Protein AF-V9LJ54-F1 (afdb_monomer_lite)

Structure (mmCIF, N/CA/C/O backbone):
data_AF-V9LJ54-F1
#
_entry.id   AF-V9LJ54-F1
#
loop_
_atom_site.group_PDB
_atom_site.id
_atom_site.type_symbol
_atom_site.label_atom_id
_atom_site.label_alt_id
_atom_site.label_comp_id
_atom_site.label_asym_id
_atom_site.label_entity_id
_atom_site.label_seq_id
_atom_site.pdbx_PDB_ins_code
_atom_site.Cartn_x
_atom_site.Cartn_y
_atom_site.Cartn_z
_atom_site.occupancy
_atom_site.B_iso_or_equiv
_atom_site.auth_seq_id
_atom_site.auth_comp_id
_atom_site.auth_asym_id
_atom_site.auth_atom_id
_atom_site.pdbx_PDB_model_num
ATOM 1 N N . MET A 1 1 ? 34.761 5.353 -11.736 1.00 31.02 1 MET A N 1
ATOM 2 C CA . MET A 1 1 ? 34.143 4.549 -12.808 1.00 31.02 1 MET A CA 1
ATOM 3 C C . MET A 1 1 ? 32.780 4.140 -12.294 1.00 31.02 1 MET A C 1
ATOM 5 O O . MET A 1 1 ? 32.721 3.559 -11.218 1.00 31.02 1 MET A O 1
ATOM 9 N N . ALA A 1 2 ? 31.720 4.618 -12.942 1.00 34.12 2 ALA A N 1
ATOM 10 C CA . ALA A 1 2 ? 30.343 4.422 -12.502 1.00 34.12 2 ALA A CA 1
ATOM 11 C C . ALA A 1 2 ? 29.956 2.949 -12.673 1.00 34.12 2 ALA A C 1
ATOM 13 O O . ALA A 1 2 ? 30.253 2.361 -13.709 1.00 34.12 2 ALA A O 1
ATOM 14 N N . ALA A 1 3 ? 29.347 2.359 -11.645 1.00 38.19 3 ALA A N 1
ATOM 15 C CA . ALA A 1 3 ? 28.758 1.035 -11.743 1.00 38.19 3 ALA A CA 1
ATOM 16 C C . ALA A 1 3 ? 27.508 1.138 -12.625 1.00 38.19 3 ALA A C 1
ATOM 18 O O . ALA A 1 3 ? 26.557 1.839 -12.284 1.00 38.19 3 ALA A O 1
ATOM 19 N N . GLU A 1 4 ? 27.549 0.486 -13.781 1.00 32.25 4 GLU A N 1
ATOM 20 C CA . GLU A 1 4 ? 26.398 0.313 -14.658 1.00 32.25 4 GLU A CA 1
ATOM 21 C C . GLU A 1 4 ? 25.415 -0.639 -13.962 1.00 32.25 4 GLU A C 1
ATOM 23 O O . GLU A 1 4 ? 25.670 -1.838 -13.842 1.00 32.25 4 GLU A O 1
ATOM 28 N N . TRP A 1 5 ? 24.308 -0.100 -13.442 1.00 41.25 5 TRP A N 1
ATOM 29 C CA . TRP A 1 5 ? 23.173 -0.916 -13.013 1.00 41.25 5 TRP A CA 1
ATOM 30 C C . TRP A 1 5 ? 22.608 -1.608 -14.259 1.00 41.25 5 TRP A C 1
ATOM 32 O O . TRP A 1 5 ? 22.181 -0.943 -15.205 1.00 41.25 5 TRP A O 1
ATOM 42 N N . GLY A 1 6 ? 22.612 -2.944 -14.270 1.00 45.72 6 GLY A N 1
ATOM 43 C CA . GLY A 1 6 ? 21.795 -3.714 -15.211 1.00 45.72 6 GLY A CA 1
ATOM 44 C C . GLY A 1 6 ? 20.314 -3.328 -15.076 1.00 45.72 6 GLY A C 1
ATOM 45 O O . GLY A 1 6 ? 19.950 -2.683 -14.089 1.00 45.72 6 GLY A O 1
ATOM 46 N N . PRO A 1 7 ? 19.447 -3.698 -16.038 1.00 48.00 7 PRO A N 1
ATOM 47 C CA . PRO A 1 7 ? 18.030 -3.358 -15.962 1.00 48.00 7 PRO A CA 1
ATOM 48 C C . PRO A 1 7 ? 17.477 -3.869 -14.629 1.00 48.00 7 PRO A C 1
ATOM 50 O O . PRO A 1 7 ? 17.476 -5.076 -14.378 1.00 48.00 7 PRO A O 1
ATOM 53 N N . GLY A 1 8 ? 17.092 -2.937 -13.751 1.00 57.66 8 GLY A N 1
ATOM 54 C CA . GLY A 1 8 ? 16.491 -3.255 -12.462 1.00 57.66 8 GLY A CA 1
ATOM 55 C C . GLY A 1 8 ? 15.315 -4.204 -12.671 1.00 57.66 8 GLY A C 1
ATOM 56 O O . GLY A 1 8 ? 14.607 -4.114 -13.679 1.00 57.66 8 GLY A O 1
ATOM 57 N N . ARG A 1 9 ? 15.136 -5.161 -11.755 1.00 65.00 9 ARG A N 1
ATOM 58 C CA . ARG A 1 9 ? 14.011 -6.101 -11.821 1.00 65.00 9 ARG A CA 1
ATOM 59 C C . ARG A 1 9 ? 12.711 -5.309 -11.929 1.00 65.00 9 ARG A C 1
ATOM 61 O O . ARG A 1 9 ? 12.449 -4.424 -11.122 1.00 65.00 9 ARG A O 1
ATOM 68 N N . THR A 1 10 ? 11.919 -5.608 -12.951 1.00 78.94 10 THR A N 1
ATOM 69 C CA . THR A 1 10 ? 10.646 -4.927 -13.183 1.00 78.94 10 THR A CA 1
ATOM 70 C C . THR A 1 10 ? 9.574 -5.606 -12.340 1.00 78.94 10 THR A C 1
ATOM 72 O O . THR A 1 10 ? 9.320 -6.793 -12.527 1.00 78.94 10 THR A O 1
ATOM 75 N N . PHE A 1 11 ? 8.985 -4.867 -11.402 1.00 90.00 11 PHE A N 1
ATOM 76 C CA . PHE A 1 11 ? 7.803 -5.290 -10.652 1.00 90.00 11 PHE A CA 1
ATOM 77 C C . PHE A 1 11 ? 6.561 -4.662 -11.279 1.00 90.00 11 PHE A C 1
ATOM 79 O O . PHE A 1 11 ? 6.595 -3.490 -11.655 1.00 90.00 11 PHE A O 1
ATOM 86 N N . THR A 1 12 ? 5.475 -5.424 -11.364 1.00 91.19 12 THR A N 1
ATOM 87 C CA . THR A 1 12 ? 4.206 -4.979 -11.941 1.00 91.19 12 THR A CA 1
ATOM 88 C C . THR A 1 12 ? 3.116 -5.058 -10.888 1.00 91.19 12 THR A C 1
ATOM 90 O O . THR A 1 12 ? 2.896 -6.111 -10.287 1.00 91.19 12 THR A O 1
ATOM 93 N N . PHE A 1 13 ? 2.377 -3.968 -10.690 1.00 94.56 13 PHE A N 1
ATOM 94 C CA . PHE A 1 13 ? 1.365 -3.911 -9.641 1.00 94.56 13 PHE A CA 1
ATOM 95 C C . PHE A 1 13 ? -0.047 -3.840 -10.216 1.00 94.56 13 PHE A C 1
ATOM 97 O O . PHE A 1 13 ? -0.389 -3.010 -11.059 1.00 94.56 13 PHE A O 1
ATOM 104 N N . ARG A 1 14 ? -0.917 -4.726 -9.727 1.00 94.38 14 ARG A N 1
ATOM 105 C CA . ARG A 1 14 ? -2.336 -4.759 -10.091 1.00 94.38 14 ARG A CA 1
ATOM 106 C C . ARG A 1 14 ? -3.191 -4.372 -8.896 1.00 94.38 14 ARG A C 1
ATOM 108 O O . ARG A 1 14 ? -3.194 -5.063 -7.879 1.00 94.38 14 ARG A O 1
ATOM 115 N N . HIS A 1 15 ? -3.928 -3.273 -9.022 1.00 92.56 15 HIS A N 1
ATOM 116 C CA . HIS A 1 15 ? -4.921 -2.876 -8.031 1.00 92.56 15 HIS A CA 1
ATOM 117 C C . HIS A 1 15 ? -6.107 -3.853 -8.029 1.00 92.56 15 HIS A C 1
ATOM 119 O O . HIS A 1 15 ? -6.708 -4.128 -9.066 1.00 92.56 15 HIS A O 1
ATOM 125 N N . LEU A 1 16 ? -6.454 -4.370 -6.851 1.00 92.56 16 LEU A N 1
ATOM 126 C CA . LEU A 1 16 ? -7.595 -5.257 -6.639 1.00 92.56 16 LEU A CA 1
ATOM 127 C C . LEU A 1 16 ? -8.779 -4.453 -6.092 1.00 92.56 16 LEU A C 1
ATOM 129 O O . LEU A 1 16 ? -9.104 -4.544 -4.906 1.00 92.56 16 LEU A O 1
ATOM 133 N N . SER A 1 17 ? -9.430 -3.673 -6.959 1.00 85.75 17 SER A N 1
ATOM 134 C CA . SER A 1 17 ? -10.586 -2.831 -6.604 1.00 85.75 17 SER A CA 1
ATOM 135 C C . SER A 1 17 ? -11.757 -3.613 -6.010 1.00 85.75 17 SER A C 1
ATOM 137 O O . SER A 1 17 ? -12.495 -3.091 -5.178 1.00 85.75 17 SER A O 1
ATOM 139 N N . ASP A 1 18 ? -11.907 -4.873 -6.413 1.00 86.00 18 ASP A N 1
ATOM 140 C CA . ASP A 1 18 ? -13.054 -5.708 -6.047 1.00 86.00 18 ASP A CA 1
ATOM 141 C C . ASP A 1 18 ? -12.909 -6.312 -4.644 1.00 86.00 18 ASP A C 1
ATOM 143 O O . ASP A 1 18 ? -13.852 -6.881 -4.088 1.00 86.00 18 ASP A O 1
ATOM 147 N N . LYS A 1 19 ? -11.721 -6.194 -4.038 1.00 85.12 19 LYS A N 1
ATOM 148 C CA . LYS A 1 19 ? -11.458 -6.746 -2.715 1.00 85.12 19 LYS A CA 1
ATOM 149 C C . LYS A 1 19 ? -11.953 -5.791 -1.636 1.00 85.12 19 LYS A C 1
ATOM 151 O O . LYS A 1 19 ? -11.267 -4.856 -1.227 1.00 85.12 19 LYS A O 1
ATOM 156 N N . VAL A 1 20 ? -13.146 -6.076 -1.127 1.00 77.44 20 VAL A N 1
ATOM 157 C CA . VAL A 1 20 ? -13.746 -5.306 -0.036 1.00 77.44 20 VAL A CA 1
ATOM 158 C C . VAL A 1 20 ? -13.073 -5.646 1.291 1.00 77.44 20 VAL A C 1
ATOM 160 O O . VAL A 1 20 ? -13.049 -6.794 1.733 1.00 77.44 20 VAL A O 1
ATOM 163 N N . ILE A 1 21 ? -12.556 -4.618 1.957 1.00 82.38 21 ILE A N 1
ATOM 164 C CA . ILE A 1 21 ? -12.007 -4.718 3.306 1.00 82.38 21 ILE A CA 1
ATOM 165 C C . ILE A 1 21 ? -13.126 -4.420 4.305 1.00 82.38 21 ILE A C 1
ATOM 167 O O . ILE A 1 21 ? -13.656 -3.311 4.347 1.00 82.38 21 ILE A O 1
ATOM 171 N N . SER A 1 22 ? -13.505 -5.422 5.097 1.00 80.06 22 SER A N 1
ATOM 172 C CA . SER A 1 22 ? -14.690 -5.373 5.963 1.00 80.06 22 SER A CA 1
ATOM 173 C C . SER A 1 22 ? -14.445 -4.740 7.334 1.00 80.06 22 SER A C 1
ATOM 175 O O . SER A 1 22 ? -15.379 -4.199 7.923 1.00 80.06 22 SER A O 1
ATOM 177 N N . PHE A 1 23 ? -13.208 -4.746 7.843 1.00 79.75 23 PHE A N 1
ATOM 178 C CA . PHE A 1 23 ? -12.914 -4.272 9.202 1.00 79.75 23 PHE A CA 1
ATOM 179 C C . PHE A 1 23 ? -13.293 -2.801 9.485 1.00 79.75 23 PHE A C 1
ATOM 181 O O . PHE A 1 23 ? -13.693 -2.519 10.611 1.00 79.75 23 PHE A O 1
ATOM 188 N N . PRO A 1 24 ? -13.242 -1.847 8.529 1.00 78.19 24 PRO A N 1
ATOM 189 C CA . PRO A 1 24 ? -13.692 -0.478 8.778 1.00 78.19 24 PRO A CA 1
ATOM 190 C C . PRO A 1 24 ? -15.204 -0.364 9.030 1.00 78.19 24 PRO A C 1
ATOM 192 O O . PRO A 1 24 ? -15.649 0.650 9.565 1.00 78.19 24 PRO A O 1
ATOM 195 N N . GLN A 1 25 ? -15.987 -1.373 8.626 1.00 78.38 25 GLN A N 1
ATOM 196 C CA . GLN A 1 25 ? -17.442 -1.429 8.805 1.00 78.38 25 GLN A CA 1
ATOM 197 C C . GLN A 1 25 ? -17.856 -2.135 10.103 1.00 78.38 25 GLN A C 1
ATOM 199 O O . GLN A 1 25 ? -19.016 -2.044 10.504 1.00 78.38 25 GLN A O 1
ATOM 204 N N . ASP A 1 26 ? -16.927 -2.820 10.775 1.00 87.69 26 ASP A N 1
ATOM 205 C 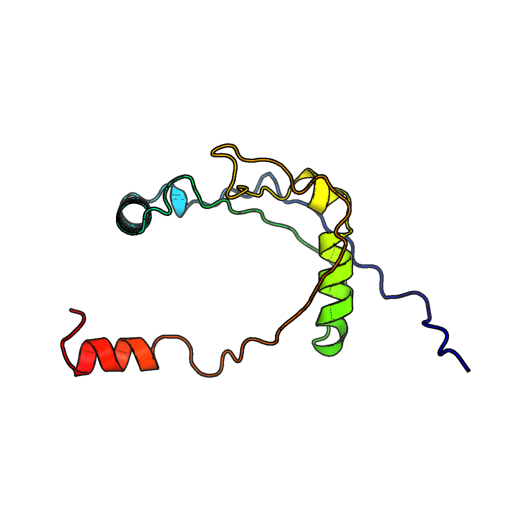CA . ASP A 1 26 ? -17.186 -3.434 12.073 1.00 87.69 26 ASP A CA 1
ATOM 206 C C . ASP A 1 26 ? -17.431 -2.348 13.131 1.00 87.69 26 ASP A C 1
ATOM 208 O O . ASP A 1 26 ? -16.637 -1.417 13.290 1.00 87.69 26 ASP A O 1
ATOM 212 N N . GLY A 1 27 ? -18.539 -2.460 13.868 1.00 86.25 27 GLY A N 1
ATOM 213 C CA . GLY A 1 27 ? -18.954 -1.445 14.837 1.00 86.25 27 GLY A CA 1
ATOM 214 C C . GLY A 1 27 ? -17.946 -1.219 15.966 1.00 86.25 27 GLY A C 1
ATOM 215 O O . GLY A 1 27 ? -17.718 -0.071 16.348 1.00 86.25 27 GLY A O 1
ATOM 216 N N . LYS A 1 28 ? -17.298 -2.281 16.462 1.00 87.75 28 LYS A N 1
ATOM 217 C CA . LYS A 1 28 ? -16.304 -2.181 17.541 1.00 87.75 28 LYS A CA 1
ATOM 218 C C . LYS A 1 28 ? -15.022 -1.536 17.028 1.00 87.75 28 LYS A C 1
ATOM 220 O O . LYS A 1 28 ? -14.493 -0.618 17.649 1.00 87.75 28 LYS A O 1
ATOM 225 N N . ILE A 1 29 ? -14.543 -1.971 15.863 1.00 86.38 29 ILE A N 1
ATOM 226 C CA . IL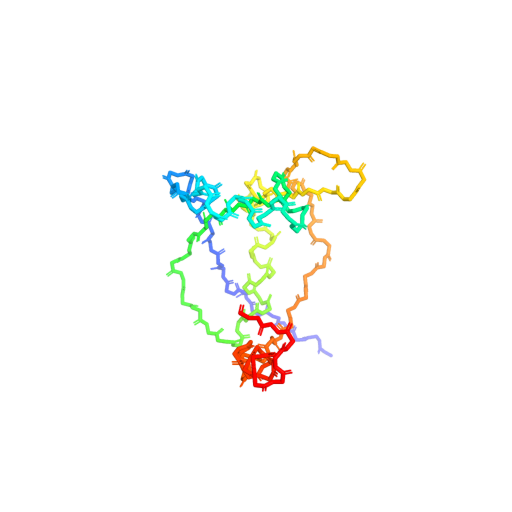E A 1 29 ? -13.327 -1.416 15.248 1.00 86.38 29 ILE A CA 1
ATOM 227 C C . ILE A 1 29 ? -13.539 0.058 14.885 1.00 86.38 29 ILE A C 1
ATOM 229 O O . ILE A 1 29 ? -12.680 0.902 15.148 1.00 86.38 29 ILE A O 1
ATOM 233 N N . LYS A 1 30 ? -14.716 0.395 14.355 1.00 87.50 30 LYS A N 1
ATOM 234 C CA . LYS A 1 30 ? -15.110 1.775 14.080 1.00 87.50 30 LYS A CA 1
ATOM 235 C C . LYS A 1 30 ? -15.106 2.632 15.346 1.00 87.50 30 LYS A C 1
ATOM 237 O O . LYS A 1 30 ? -14.592 3.747 15.298 1.00 87.50 30 LYS A O 1
ATOM 242 N N . GLU A 1 31 ? -15.627 2.132 16.468 1.00 89.62 31 GLU A N 1
ATOM 243 C CA . GLU A 1 31 ? -15.595 2.848 17.750 1.00 89.62 31 GLU A CA 1
ATOM 244 C C . GLU A 1 31 ? -14.154 3.156 18.184 1.00 89.62 31 GLU A C 1
ATOM 246 O O . GLU A 1 31 ? -13.856 4.279 18.595 1.00 89.62 31 GLU A O 1
ATOM 251 N N . HIS A 1 32 ? -13.233 2.203 18.020 1.00 89.94 32 HIS A N 1
ATOM 252 C CA . HIS A 1 32 ? -11.814 2.450 18.269 1.00 89.94 32 HIS A CA 1
ATOM 253 C C . HIS A 1 32 ? -11.251 3.519 17.329 1.00 89.94 32 HIS A C 1
ATOM 255 O O . HIS A 1 32 ? -10.633 4.470 17.802 1.00 89.94 32 HIS A O 1
ATOM 261 N N . PHE A 1 33 ? -11.512 3.448 16.021 1.00 89.19 33 PHE A N 1
ATOM 262 C CA . PHE A 1 33 ? -11.054 4.490 15.097 1.00 89.19 33 PHE A CA 1
ATOM 263 C C . PHE A 1 33 ? -11.604 5.877 15.434 1.00 89.19 33 PHE A C 1
ATOM 265 O O . PHE A 1 33 ? -10.902 6.864 15.229 1.00 89.19 33 PHE A O 1
ATOM 272 N N . ILE A 1 34 ? -12.820 5.978 15.972 1.00 89.19 34 ILE A N 1
ATOM 273 C CA . ILE A 1 34 ? -13.367 7.251 16.456 1.00 89.19 34 ILE A CA 1
ATOM 274 C C . ILE A 1 34 ? -12.580 7.738 17.679 1.00 89.19 34 ILE A C 1
ATOM 276 O O . ILE A 1 34 ? -12.143 8.886 17.688 1.00 89.19 34 ILE A O 1
ATOM 280 N N . LYS A 1 35 ? -12.339 6.869 18.673 1.00 91.88 35 LYS A N 1
ATOM 281 C CA . LYS A 1 35 ? -11.574 7.209 19.891 1.00 91.88 35 LYS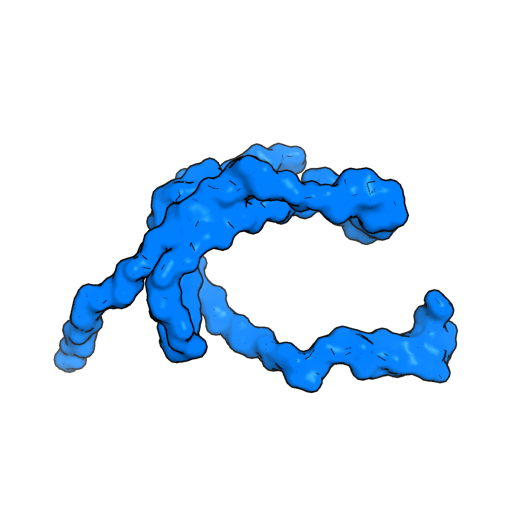 A CA 1
ATOM 282 C C . LYS A 1 35 ? -10.176 7.745 19.575 1.00 91.88 35 LYS A C 1
ATOM 284 O O . LYS A 1 35 ? -9.729 8.688 20.217 1.00 91.88 35 LYS A O 1
ATOM 289 N N . TRP A 1 36 ? -9.516 7.183 18.564 1.00 90.81 36 TRP A N 1
ATOM 290 C CA . TRP A 1 36 ? -8.178 7.597 18.126 1.00 90.81 36 TRP A CA 1
ATOM 291 C C . TRP A 1 36 ? -8.185 8.697 17.053 1.00 90.81 36 TRP A C 1
ATOM 293 O O . TRP A 1 36 ? -7.134 9.034 16.517 1.00 90.81 36 TRP A O 1
ATOM 303 N N . SER A 1 37 ? -9.348 9.267 16.714 1.00 86.62 37 SER A N 1
ATOM 304 C CA . SER A 1 37 ? -9.482 10.293 15.665 1.00 86.62 37 SER A CA 1
ATOM 305 C C . SER A 1 37 ? -8.991 9.837 14.274 1.00 86.62 37 SER A C 1
ATOM 307 O O . SER A 1 37 ? -8.587 10.639 13.433 1.00 86.62 37 SER A O 1
ATOM 309 N N . MET A 1 38 ? -9.035 8.527 14.017 1.00 87.56 38 MET A N 1
ATOM 310 C CA . MET A 1 38 ? -8.634 7.879 12.761 1.00 87.56 38 MET A CA 1
ATOM 311 C C . MET A 1 38 ? -9.817 7.598 11.829 1.00 87.56 38 MET A C 1
ATOM 313 O O . MET A 1 38 ? -9.628 7.298 10.649 1.00 87.56 38 MET A O 1
ATOM 317 N N . HIS A 1 39 ? -11.050 7.671 12.336 1.00 87.19 39 HIS A N 1
ATOM 318 C CA . HIS A 1 39 ? -12.237 7.399 11.534 1.00 87.19 39 HIS A CA 1
ATOM 319 C C . HIS A 1 39 ? -12.336 8.363 10.341 1.00 87.19 39 HIS A C 1
ATOM 321 O O . HIS A 1 39 ? -12.213 9.575 10.497 1.00 87.19 39 HIS A O 1
ATOM 327 N N . GLY A 1 40 ? -12.523 7.818 9.134 1.00 85.19 40 GLY A N 1
ATOM 328 C CA . GLY A 1 40 ? -12.537 8.592 7.885 1.00 85.19 40 GLY A CA 1
ATOM 329 C C . GLY A 1 40 ? -11.165 9.106 7.421 1.00 85.19 40 GLY A C 1
ATOM 330 O O . GLY A 1 40 ? -11.075 9.668 6.332 1.00 85.19 40 GLY A O 1
ATOM 331 N N . ARG A 1 41 ? -10.101 8.885 8.209 1.00 86.88 41 ARG A N 1
ATOM 332 C CA . ARG A 1 41 ? -8.707 9.271 7.916 1.00 86.88 41 ARG A CA 1
ATOM 333 C C . ARG A 1 41 ? -7.799 8.086 7.586 1.00 86.88 41 ARG A C 1
ATOM 335 O O . ARG A 1 41 ? -6.597 8.254 7.427 1.00 86.88 41 ARG A O 1
ATOM 342 N N . ILE A 1 42 ? -8.384 6.898 7.469 1.00 86.81 42 ILE A N 1
ATOM 343 C CA . ILE A 1 42 ? -7.717 5.680 7.028 1.00 86.81 42 ILE A CA 1
ATOM 344 C C . ILE A 1 42 ? -8.411 5.144 5.776 1.00 86.81 42 ILE A C 1
ATOM 346 O O . ILE A 1 42 ? -9.640 5.088 5.709 1.00 86.81 42 ILE A O 1
ATOM 350 N N . ALA A 1 43 ? -7.609 4.747 4.794 1.00 86.31 43 ALA A N 1
ATOM 351 C CA . ALA A 1 43 ? -8.042 4.053 3.593 1.00 86.31 43 ALA A CA 1
ATOM 352 C C . ALA A 1 43 ? -7.166 2.814 3.417 1.00 86.31 43 ALA A C 1
ATOM 354 O O . ALA A 1 43 ? -5.990 2.820 3.779 1.00 86.31 43 ALA A O 1
ATOM 355 N N . VAL A 1 44 ? -7.751 1.746 2.883 1.00 88.44 44 VAL A N 1
ATOM 356 C CA . VAL A 1 44 ? -7.032 0.506 2.597 1.00 88.44 44 VAL A CA 1
ATOM 357 C C . VAL A 1 44 ? -7.141 0.237 1.112 1.00 88.44 44 VAL A C 1
ATOM 359 O O . VAL A 1 44 ? -8.242 0.200 0.568 1.00 88.44 44 VAL A O 1
ATOM 362 N N . HIS A 1 45 ? -5.990 0.035 0.486 1.00 90.19 45 HIS A N 1
ATOM 363 C CA . HIS A 1 45 ? -5.869 -0.375 -0.902 1.00 90.19 45 HIS A CA 1
ATOM 364 C C . HIS A 1 45 ? -5.158 -1.714 -0.955 1.00 90.19 45 HIS A C 1
ATOM 366 O O . HIS A 1 45 ? -4.259 -1.974 -0.153 1.00 90.19 45 HIS A O 1
ATOM 372 N N . VAL A 1 46 ? -5.569 -2.566 -1.888 1.00 92.50 46 VAL A N 1
ATOM 373 C CA . VAL A 1 46 ? -4.936 -3.866 -2.080 1.00 92.50 46 VAL A CA 1
ATOM 374 C C . VAL A 1 46 ? -4.349 -3.919 -3.473 1.00 92.50 46 VAL A C 1
ATOM 376 O O . VAL A 1 46 ? -5.052 -3.719 -4.459 1.00 92.50 46 VAL A O 1
ATOM 379 N N . PHE A 1 47 ? -3.063 -4.228 -3.531 1.00 93.56 47 PHE A N 1
ATOM 380 C CA . PHE A 1 47 ? -2.333 -4.464 -4.763 1.00 93.56 47 PHE A CA 1
ATOM 381 C C . PHE A 1 47 ? -1.768 -5.882 -4.732 1.00 93.56 47 PHE A C 1
ATOM 383 O O . PHE A 1 47 ? -1.429 -6.391 -3.660 1.00 93.56 47 PHE A O 1
ATOM 390 N N . CYS A 1 48 ? -1.684 -6.526 -5.891 1.00 94.25 48 CYS A N 1
ATOM 391 C CA . CYS A 1 48 ? -0.953 -7.775 -6.064 1.00 94.25 48 CYS A CA 1
ATOM 392 C C . CYS A 1 48 ? 0.179 -7.606 -7.078 1.00 94.25 48 CYS A C 1
ATOM 394 O O . CYS A 1 48 ? 0.085 -6.781 -7.987 1.00 94.25 48 CYS A O 1
ATOM 396 N N . PHE A 1 49 ? 1.213 -8.420 -6.911 1.00 94.00 49 PHE A N 1
ATOM 397 C CA . PHE A 1 49 ? 2.349 -8.573 -7.813 1.00 94.00 49 PHE A CA 1
ATOM 398 C C . PHE A 1 49 ? 2.649 -10.074 -7.921 1.00 94.00 49 PHE A C 1
ATOM 400 O O . PHE A 1 49 ? 2.346 -10.823 -6.986 1.00 94.00 49 PHE A O 1
ATOM 407 N N . ASP A 1 50 ? 3.186 -10.510 -9.056 1.00 92.00 50 ASP A N 1
ATOM 408 C CA . ASP A 1 50 ? 3.366 -11.936 -9.375 1.00 92.00 50 ASP A CA 1
ATOM 409 C C . ASP A 1 50 ? 4.860 -12.329 -9.444 1.00 92.00 50 ASP A C 1
ATOM 411 O O . ASP A 1 50 ? 5.211 -13.503 -9.567 1.00 92.00 50 ASP A O 1
ATOM 415 N N . GLU A 1 51 ? 5.759 -11.350 -9.347 1.00 91.62 51 GLU A N 1
ATOM 416 C CA . GLU A 1 51 ? 7.204 -11.509 -9.448 1.00 91.62 51 GLU A CA 1
ATOM 417 C C . GLU A 1 51 ? 7.852 -12.033 -8.154 1.00 91.62 51 GLU A C 1
ATOM 419 O O . GLU A 1 51 ? 7.378 -11.815 -7.037 1.00 91.62 51 GLU A O 1
ATOM 424 N N . CYS A 1 52 ? 9.001 -12.705 -8.290 1.00 88.31 52 CYS A N 1
ATOM 425 C CA . CYS A 1 52 ? 9.768 -13.191 -7.145 1.00 88.31 52 CYS A CA 1
ATOM 426 C C . CYS A 1 52 ? 10.372 -12.029 -6.346 1.00 88.31 52 CYS A C 1
ATOM 428 O O . CYS A 1 52 ? 11.197 -11.277 -6.864 1.00 88.31 52 CYS A O 1
ATOM 430 N N . PHE A 1 53 ? 10.034 -11.951 -5.060 1.00 87.88 53 PHE A N 1
ATOM 431 C CA . PHE A 1 53 ? 10.597 -10.981 -4.125 1.00 87.88 53 PHE A CA 1
ATOM 432 C C . PHE A 1 53 ? 11.685 -11.614 -3.252 1.00 87.88 53 PHE A C 1
ATOM 434 O O . PHE A 1 53 ? 11.454 -12.651 -2.624 1.00 87.88 53 PHE A O 1
ATOM 441 N N . HIS A 1 54 ? 12.844 -10.959 -3.148 1.00 87.44 54 HIS A N 1
ATOM 442 C CA . HIS A 1 54 ? 13.857 -11.290 -2.150 1.00 87.44 54 HIS A CA 1
ATOM 443 C C . HIS A 1 54 ? 14.091 -10.111 -1.197 1.00 87.44 54 HIS A C 1
ATOM 445 O O . HIS A 1 54 ? 13.994 -8.960 -1.614 1.00 87.44 54 HIS A O 1
ATOM 451 N N . PRO A 1 55 ? 14.489 -10.352 0.067 1.00 86.00 55 PRO A N 1
ATOM 452 C CA . PRO A 1 55 ? 14.679 -9.277 1.047 1.00 86.00 55 PRO A CA 1
ATOM 453 C C . PRO A 1 55 ? 15.680 -8.186 0.640 1.00 86.00 55 PRO A C 1
ATOM 455 O O . PRO A 1 55 ? 15.561 -7.048 1.088 1.00 86.00 55 PRO A O 1
ATOM 458 N N . TYR A 1 56 ? 16.669 -8.522 -0.191 1.00 87.94 56 TYR A N 1
ATOM 459 C CA . TYR A 1 56 ? 17.650 -7.561 -0.699 1.00 87.94 56 TYR A CA 1
ATOM 460 C C . TYR A 1 56 ? 17.086 -6.661 -1.811 1.00 87.94 56 TYR A C 1
ATOM 462 O O . TYR A 1 56 ? 17.640 -5.596 -2.045 1.00 87.94 56 TYR A O 1
ATOM 470 N N . ASP A 1 57 ? 15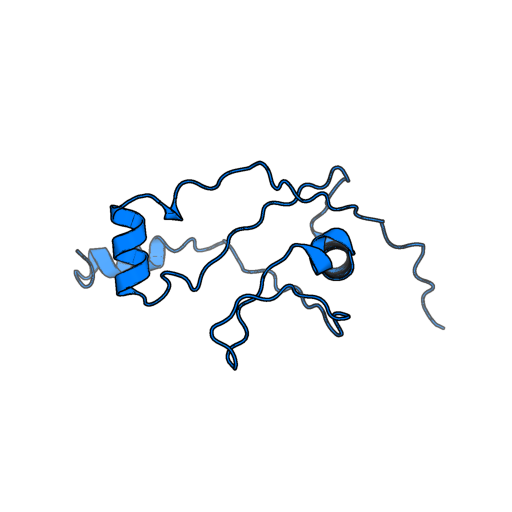.970 -7.043 -2.444 1.00 89.00 57 ASP A N 1
ATOM 471 C CA . ASP A 1 57 ? 15.278 -6.254 -3.472 1.00 89.00 57 ASP A CA 1
ATOM 472 C C . ASP A 1 57 ? 14.355 -5.181 -2.851 1.00 89.00 57 ASP A C 1
ATOM 474 O O . ASP A 1 57 ? 13.600 -4.532 -3.565 1.00 89.00 57 ASP A O 1
ATOM 478 N N . LYS A 1 58 ? 14.349 -5.000 -1.520 1.00 89.75 58 LYS A N 1
ATOM 479 C CA . LYS A 1 58 ? 13.373 -4.145 -0.813 1.00 89.75 58 LYS A CA 1
ATOM 480 C C . LYS A 1 58 ? 13.320 -2.702 -1.333 1.00 89.75 58 LYS A C 1
ATOM 482 O O . LYS A 1 58 ? 12.233 -2.140 -1.439 1.00 89.75 58 LYS A O 1
ATOM 487 N N . ASP A 1 59 ? 14.477 -2.120 -1.642 1.00 90.81 59 ASP A N 1
ATOM 488 C CA . ASP A 1 59 ? 14.601 -0.723 -2.060 1.00 90.81 59 ASP A CA 1
ATOM 489 C C . ASP A 1 59 ? 14.109 -0.557 -3.500 1.00 90.81 59 ASP A C 1
ATOM 491 O O . ASP A 1 59 ? 13.320 0.346 -3.789 1.00 90.81 59 ASP A O 1
ATOM 495 N N . ASP A 1 60 ? 14.490 -1.492 -4.372 1.00 90.75 60 ASP A N 1
ATOM 496 C CA . ASP A 1 60 ? 14.036 -1.554 -5.761 1.00 90.75 60 ASP A CA 1
ATOM 497 C C . ASP A 1 60 ? 12.528 -1.822 -5.834 1.00 90.75 60 ASP A C 1
ATOM 499 O O . ASP A 1 60 ? 11.818 -1.158 -6.583 1.00 90.75 60 ASP A O 1
ATOM 503 N N . PHE A 1 61 ? 12.013 -2.733 -5.004 1.00 92.69 61 PHE A N 1
ATOM 504 C CA . PHE A 1 61 ? 10.586 -3.030 -4.894 1.00 92.69 61 PHE A CA 1
ATOM 505 C C . PHE A 1 61 ? 9.784 -1.801 -4.464 1.00 92.69 61 PHE A C 1
ATOM 507 O O . PHE A 1 61 ? 8.784 -1.465 -5.096 1.00 92.69 61 PHE A O 1
ATOM 514 N N . ALA A 1 62 ? 10.212 -1.113 -3.400 1.00 92.25 62 ALA A N 1
ATOM 515 C CA . ALA A 1 62 ? 9.520 0.081 -2.925 1.00 92.25 62 ALA A CA 1
ATOM 516 C C . ALA A 1 62 ? 9.557 1.196 -3.976 1.00 92.25 62 ALA A C 1
ATOM 518 O O . ALA A 1 62 ? 8.542 1.848 -4.220 1.00 92.25 62 ALA A O 1
ATOM 519 N N . THR A 1 63 ? 10.706 1.387 -4.625 1.00 91.94 63 THR A N 1
ATOM 520 C CA . THR A 1 63 ? 10.858 2.366 -5.705 1.00 91.94 63 THR A CA 1
ATOM 521 C C . THR A 1 63 ? 9.925 2.042 -6.868 1.00 91.94 63 THR A C 1
ATOM 523 O O . THR A 1 63 ? 9.159 2.908 -7.282 1.00 91.94 63 THR A O 1
ATOM 526 N N . ALA A 1 64 ? 9.907 0.788 -7.329 1.00 92.06 64 ALA A N 1
ATOM 527 C CA . ALA A 1 64 ? 9.021 0.332 -8.394 1.00 92.06 64 ALA A CA 1
ATOM 528 C C . ALA A 1 64 ? 7.540 0.507 -8.024 1.00 92.06 64 ALA A C 1
ATOM 530 O O . ALA A 1 64 ? 6.761 0.983 -8.842 1.00 92.06 64 ALA A O 1
ATOM 531 N N . PHE A 1 65 ? 7.151 0.197 -6.783 1.00 93.19 65 PHE A N 1
ATOM 532 C CA . PHE A 1 65 ? 5.775 0.363 -6.311 1.00 93.19 65 PHE A CA 1
ATOM 533 C C . PHE A 1 65 ? 5.308 1.818 -6.386 1.00 93.19 65 PHE A C 1
ATOM 535 O O . PHE A 1 65 ? 4.235 2.098 -6.907 1.00 93.19 65 PHE A O 1
ATOM 542 N N . PHE A 1 66 ? 6.112 2.761 -5.894 1.00 91.88 66 PHE A N 1
ATOM 543 C CA . PHE A 1 66 ? 5.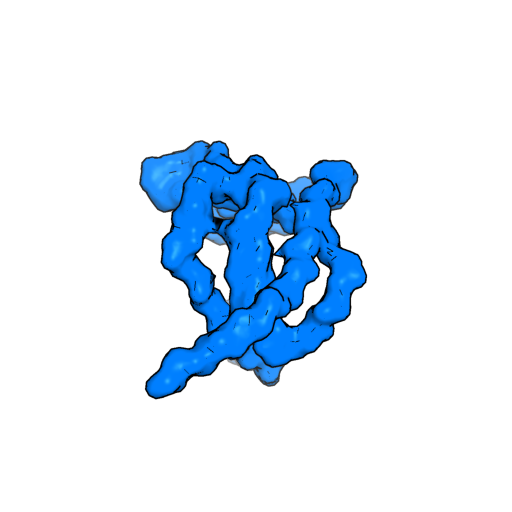744 4.179 -5.883 1.00 91.88 66 PHE A CA 1
ATOM 544 C C . PHE A 1 66 ? 5.914 4.885 -7.237 1.00 91.88 66 PHE A C 1
ATOM 546 O O . PHE A 1 66 ? 5.484 6.028 -7.376 1.00 91.88 66 PHE A O 1
ATOM 553 N N . GLN A 1 67 ? 6.515 4.220 -8.225 1.00 90.69 67 GLN A N 1
ATOM 554 C CA . GLN A 1 67 ? 6.628 4.697 -9.607 1.00 90.69 67 GLN A CA 1
ATOM 555 C C . GLN A 1 67 ? 5.616 4.038 -10.552 1.00 90.69 67 GLN A C 1
ATOM 557 O O . GLN A 1 67 ? 5.443 4.499 -11.680 1.00 90.69 67 GLN A O 1
ATOM 562 N N . ASP A 1 68 ? 4.941 2.976 -10.113 1.00 91.06 68 ASP A N 1
ATOM 563 C CA . ASP A 1 68 ? 3.975 2.259 -10.931 1.00 91.06 68 ASP A CA 1
ATOM 564 C C . ASP A 1 68 ? 2.734 3.138 -11.208 1.00 91.06 68 ASP A C 1
ATOM 566 O O . ASP A 1 68 ? 2.109 3.646 -10.269 1.00 91.06 68 ASP A O 1
ATOM 570 N N . PRO A 1 69 ? 2.337 3.321 -12.483 1.00 90.31 69 PRO A N 1
ATOM 571 C CA . PRO A 1 69 ? 1.187 4.152 -12.839 1.00 90.31 69 PRO A CA 1
ATOM 572 C C . PRO A 1 69 ? -0.120 3.705 -12.178 1.00 90.31 69 PRO A C 1
ATOM 574 O O . PRO A 1 69 ? -0.906 4.536 -11.729 1.00 90.31 69 PRO A O 1
ATOM 577 N N . ASN A 1 70 ? -0.342 2.395 -12.056 1.00 91.69 70 ASN A N 1
ATOM 578 C CA . ASN A 1 70 ? -1.541 1.844 -11.434 1.00 91.69 70 ASN A CA 1
ATOM 579 C C . ASN A 1 70 ? -1.575 2.172 -9.937 1.00 91.69 70 ASN A C 1
ATOM 581 O O . ASN A 1 70 ? -2.632 2.484 -9.386 1.00 91.69 70 ASN A O 1
ATOM 585 N N . VAL A 1 71 ? -0.420 2.146 -9.269 1.00 92.62 71 VAL A N 1
ATOM 586 C CA . VAL A 1 71 ? -0.306 2.577 -7.871 1.00 92.62 71 VAL A CA 1
ATOM 587 C C . VAL A 1 71 ? -0.539 4.081 -7.748 1.00 92.62 71 VAL A C 1
ATOM 589 O O . VAL A 1 71 ? -1.345 4.494 -6.914 1.00 92.62 71 VAL A O 1
ATOM 592 N N . LEU A 1 72 ? 0.095 4.901 -8.589 1.00 92.38 72 LEU A N 1
ATOM 593 C CA . LEU A 1 72 ? -0.037 6.363 -8.565 1.00 92.38 72 LEU A CA 1
ATOM 594 C C . LEU A 1 72 ? -1.486 6.837 -8.750 1.00 92.38 72 LEU A C 1
ATOM 596 O O . LEU A 1 72 ? -1.918 7.791 -8.095 1.00 92.38 72 LEU A O 1
ATOM 600 N N . GLU A 1 73 ? -2.240 6.155 -9.612 1.00 91.50 73 GLU A N 1
ATOM 601 C CA . GLU A 1 73 ? -3.637 6.467 -9.915 1.00 91.50 73 GLU A CA 1
ATOM 602 C C . GLU A 1 73 ? -4.623 5.960 -8.858 1.00 91.50 73 GLU A C 1
ATOM 604 O O . GLU A 1 73 ? -5.686 6.555 -8.684 1.00 91.50 73 GLU A O 1
ATOM 609 N N . ASN A 1 74 ? -4.305 4.884 -8.132 1.00 92.62 74 ASN A N 1
ATOM 610 C CA . ASN A 1 74 ? -5.267 4.241 -7.229 1.00 92.62 74 ASN A CA 1
ATOM 611 C C . ASN A 1 74 ? -4.970 4.445 -5.742 1.00 92.62 74 ASN A C 1
ATOM 613 O O . ASN A 1 74 ? -5.900 4.417 -4.931 1.00 92.62 74 ASN A O 1
ATOM 617 N N . LEU A 1 75 ? -3.707 4.641 -5.359 1.00 92.56 75 LEU A N 1
ATOM 618 C CA . LEU A 1 75 ? -3.320 4.805 -3.963 1.00 92.56 75 LEU A CA 1
ATOM 619 C C . LEU A 1 75 ? -3.803 6.160 -3.442 1.00 92.56 75 LEU A C 1
ATOM 621 O O . LEU A 1 75 ? -3.322 7.214 -3.863 1.00 92.56 75 LEU A O 1
ATOM 625 N N . LYS A 1 76 ? -4.754 6.133 -2.503 1.00 91.38 76 LYS A N 1
ATOM 626 C CA . LYS A 1 76 ? -5.279 7.353 -1.890 1.00 91.38 76 LYS A CA 1
ATOM 627 C C . LYS A 1 76 ? -4.409 7.815 -0.733 1.00 91.38 76 LYS A C 1
ATOM 629 O O . LYS A 1 76 ? -4.039 7.038 0.145 1.00 91.38 76 LYS A O 1
ATOM 634 N N . ILE A 1 77 ? -4.184 9.118 -0.697 1.00 90.94 77 ILE A N 1
ATOM 635 C CA . ILE A 1 77 ? -3.531 9.835 0.386 1.00 90.94 77 ILE A CA 1
ATOM 636 C C . ILE A 1 77 ? -4.479 10.901 0.935 1.00 90.94 77 ILE A C 1
ATOM 638 O O . ILE A 1 77 ? -5.327 11.439 0.216 1.00 90.94 77 ILE A O 1
ATOM 642 N N . LEU A 1 78 ? -4.334 11.204 2.222 1.00 90.38 78 LEU A N 1
ATOM 643 C CA . LEU A 1 78 ? -5.027 12.307 2.877 1.00 90.38 78 LEU A CA 1
ATOM 644 C C . LEU A 1 78 ? -3.981 13.356 3.276 1.00 90.38 78 LEU A C 1
ATOM 646 O O . LEU A 1 78 ? -3.325 13.193 4.308 1.00 90.38 78 LEU A O 1
ATOM 650 N N . PRO A 1 79 ? -3.764 14.397 2.452 1.00 85.88 79 PRO A N 1
ATOM 651 C CA . PRO A 1 79 ? -2.771 15.420 2.742 1.00 85.88 79 PRO A CA 1
ATOM 652 C C . PRO A 1 79 ? -3.091 16.154 4.054 1.00 85.88 79 PRO A C 1
ATOM 654 O O . PRO A 1 79 ? -4.253 16.474 4.297 1.00 85.88 79 PRO A O 1
ATOM 657 N N . PRO A 1 80 ? -2.095 16.520 4.881 1.00 82.25 80 PRO A N 1
ATOM 658 C CA . PRO A 1 80 ? -2.341 17.248 6.131 1.00 82.25 80 PRO A CA 1
ATOM 659 C C . PRO A 1 80 ? -3.033 18.604 5.930 1.00 82.25 80 PRO A C 1
ATOM 661 O O . PRO A 1 80 ? -3.725 19.094 6.818 1.00 82.25 80 PRO A O 1
ATOM 664 N N . SER A 1 81 ? -2.832 19.212 4.760 1.00 81.50 81 SER A N 1
ATOM 665 C CA . SER A 1 81 ? -3.391 20.505 4.366 1.00 81.50 81 SER A CA 1
ATOM 666 C C . SER A 1 81 ? -4.836 20.432 3.863 1.00 81.50 81 SER A C 1
ATOM 668 O O . SER A 1 81 ? -5.470 21.476 3.725 1.00 81.50 81 SER A O 1
ATOM 670 N N . SER A 1 82 ? -5.373 19.239 3.587 1.00 77.75 82 SER A N 1
ATOM 671 C CA . SER A 1 82 ? -6.713 19.070 3.020 1.00 77.75 82 SER A CA 1
ATOM 672 C C . SER A 1 82 ? -7.475 17.927 3.680 1.00 77.75 82 SER A C 1
ATOM 674 O O . SER A 1 82 ? -6.987 16.807 3.765 1.00 77.75 82 SER A O 1
ATOM 676 N N . CYS A 1 83 ? -8.738 18.149 4.032 1.00 78.62 83 CYS A N 1
ATOM 677 C CA . CYS A 1 83 ? -9.620 17.084 4.526 1.00 78.62 83 CYS A CA 1
ATOM 678 C C . CYS A 1 83 ? -10.217 16.211 3.403 1.00 78.62 83 CYS A C 1
ATOM 680 O O . CYS A 1 83 ? -11.238 15.558 3.614 1.00 78.62 83 CYS A O 1
ATOM 682 N N . GLN A 1 84 ? -9.629 16.226 2.205 1.00 88.00 84 GLN A N 1
ATOM 683 C CA . GLN A 1 84 ? -10.116 15.487 1.045 1.00 88.00 84 GLN A CA 1
ATOM 684 C C . GLN A 1 84 ? -9.089 14.445 0.615 1.00 88.00 84 GLN A C 1
ATOM 686 O O . GLN A 1 84 ? -7.896 14.726 0.526 1.00 88.00 84 GLN A O 1
ATOM 691 N N . TRP A 1 85 ? -9.577 13.235 0.352 1.00 90.75 85 TRP A N 1
ATOM 692 C CA . TRP A 1 85 ? -8.769 12.169 -0.221 1.00 90.75 85 TRP A CA 1
ATOM 693 C C . TRP A 1 85 ? -8.415 12.510 -1.665 1.00 90.75 85 TRP A C 1
ATOM 695 O O . TRP A 1 85 ? -9.298 12.825 -2.461 1.00 90.75 85 TRP A O 1
ATOM 705 N N . THR A 1 86 ? -7.138 12.388 -1.998 1.00 91.25 86 THR A N 1
ATOM 706 C CA . THR A 1 86 ? -6.627 12.491 -3.367 1.00 91.25 86 THR A CA 1
ATOM 707 C C . THR A 1 86 ? -5.809 11.252 -3.692 1.00 91.25 86 THR A C 1
ATOM 709 O O . THR A 1 86 ? -5.425 10.502 -2.795 1.00 91.25 86 THR A O 1
ATOM 712 N N . THR A 1 87 ? -5.558 11.004 -4.968 1.00 90.31 87 THR A N 1
ATOM 713 C CA . THR A 1 87 ? -4.587 9.997 -5.396 1.00 90.31 87 THR A CA 1
ATOM 714 C C . THR A 1 87 ? -3.173 10.539 -5.212 1.00 90.31 87 THR A C 1
ATOM 716 O O . THR A 1 87 ? -2.980 11.756 -5.104 1.00 90.31 87 THR A O 1
ATOM 719 N N . LEU A 1 88 ? -2.189 9.641 -5.142 1.00 86.50 88 LEU A N 1
ATOM 720 C CA . LEU A 1 88 ? -0.784 10.022 -5.037 1.00 86.50 88 LEU A CA 1
ATOM 721 C C . LEU A 1 88 ? -0.378 10.928 -6.210 1.00 86.50 88 LEU A C 1
ATOM 723 O O . LEU A 1 88 ? 0.248 11.955 -5.962 1.00 86.50 88 LEU A O 1
ATOM 727 N N . GLY A 1 89 ? -0.816 10.595 -7.436 1.00 70.38 89 GLY A N 1
ATOM 728 C CA . GLY A 1 89 ? -1.016 11.502 -8.583 1.00 70.38 89 GLY A CA 1
ATOM 729 C C . GLY A 1 89 ? 0.184 12.313 -9.099 1.00 70.38 89 GLY A C 1
ATOM 730 O O . GLY A 1 89 ? 0.063 12.993 -10.115 1.00 70.38 89 GLY A O 1
ATOM 731 N N . ALA A 1 90 ? 1.326 12.268 -8.422 1.00 73.56 90 ALA A N 1
ATOM 732 C CA . ALA A 1 90 ? 2.518 13.048 -8.704 1.00 73.56 90 ALA A CA 1
ATOM 733 C C . ALA A 1 90 ? 3.760 12.157 -8.678 1.00 73.56 90 ALA A C 1
ATOM 735 O O . ALA A 1 90 ? 3.812 11.155 -7.967 1.00 73.56 90 ALA A O 1
ATOM 736 N N . ASP A 1 91 ? 4.771 12.580 -9.433 1.00 73.75 91 ASP A N 1
ATOM 737 C CA . ASP A 1 91 ? 6.062 11.908 -9.524 1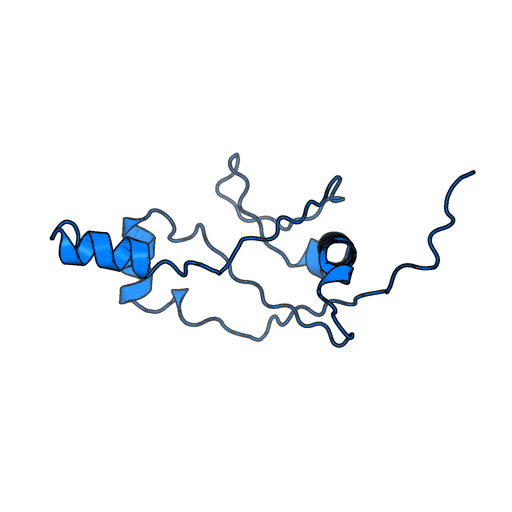.00 73.75 91 ASP A CA 1
ATOM 738 C C . ASP A 1 91 ? 6.738 11.851 -8.141 1.00 73.75 91 ASP A C 1
ATOM 740 O O . ASP A 1 91 ? 7.011 12.883 -7.506 1.00 73.75 91 ASP A O 1
ATOM 744 N N . VAL A 1 92 ? 6.946 10.635 -7.634 1.00 82.69 92 VAL A N 1
ATOM 745 C CA . VAL A 1 92 ? 7.532 10.408 -6.313 1.00 82.69 92 VAL A CA 1
ATOM 746 C C . VAL A 1 92 ? 9.028 10.684 -6.382 1.00 82.69 92 VAL A C 1
ATOM 748 O O . VAL A 1 92 ? 9.814 9.894 -6.891 1.00 82.69 92 VAL A O 1
ATOM 751 N N . LYS A 1 93 ? 9.433 11.818 -5.806 1.00 84.25 93 LYS A N 1
ATOM 752 C CA . LYS A 1 93 ? 10.819 12.311 -5.874 1.00 84.25 93 LYS A CA 1
ATOM 753 C C . LYS A 1 93 ? 11.827 11.472 -5.092 1.00 84.25 93 LYS A C 1
ATOM 755 O O . LYS A 1 93 ? 13.019 11.538 -5.379 1.00 84.25 93 LYS A O 1
ATOM 760 N N . LYS A 1 94 ? 11.380 10.783 -4.041 1.00 88.31 94 LYS A N 1
ATOM 761 C CA . LYS A 1 94 ? 12.252 10.039 -3.132 1.00 88.31 94 LYS A CA 1
ATOM 762 C C . LYS A 1 94 ? 11.477 8.917 -2.452 1.00 88.31 94 LYS A C 1
ATOM 764 O O . LYS A 1 94 ? 10.407 9.164 -1.901 1.00 88.31 94 LYS A O 1
ATOM 769 N N . VAL A 1 95 ? 12.060 7.724 -2.455 1.00 89.56 95 VAL A N 1
ATOM 770 C CA . VAL A 1 95 ? 11.578 6.546 -1.731 1.00 89.56 95 VAL A CA 1
ATOM 771 C C . VAL A 1 95 ? 12.705 6.070 -0.821 1.00 89.56 95 VAL A C 1
ATOM 773 O O . VAL A 1 95 ? 13.853 5.994 -1.249 1.00 89.56 95 VAL A O 1
ATOM 776 N N . GLU A 1 96 ? 12.391 5.793 0.441 1.00 90.06 96 GLU A N 1
ATOM 777 C CA . GLU A 1 96 ? 13.340 5.260 1.421 1.00 90.06 96 GLU A CA 1
ATOM 778 C C . GLU A 1 96 ? 12.710 4.052 2.108 1.00 90.06 96 GLU A C 1
ATOM 780 O O . GLU A 1 96 ? 11.541 4.108 2.496 1.00 90.06 96 GLU A O 1
ATOM 785 N N . THR A 1 97 ? 13.474 2.967 2.271 1.00 88.00 97 THR A N 1
ATOM 786 C CA . THR A 1 97 ? 13.014 1.796 3.025 1.00 88.00 97 THR A CA 1
ATOM 787 C C . THR A 1 97 ? 13.800 1.629 4.316 1.00 88.00 97 THR A C 1
ATOM 789 O O . THR A 1 97 ? 15.025 1.483 4.331 1.00 88.00 97 THR A O 1
ATOM 792 N N . GLU A 1 98 ? 13.076 1.587 5.427 1.00 87.56 98 GLU A N 1
ATOM 793 C CA . GLU A 1 98 ? 13.633 1.237 6.725 1.00 87.56 98 GLU A CA 1
ATOM 794 C C . GLU A 1 98 ? 13.189 -0.178 7.095 1.00 87.56 98 GLU A C 1
ATOM 796 O O . GLU A 1 98 ? 12.007 -0.520 7.031 1.00 87.56 98 GLU A O 1
ATOM 801 N N . ALA A 1 99 ? 14.148 -1.023 7.476 1.00 81.56 99 ALA A N 1
ATOM 802 C CA . ALA A 1 99 ? 13.820 -2.326 8.029 1.00 81.56 99 ALA A CA 1
ATOM 803 C C . ALA A 1 99 ? 13.326 -2.123 9.463 1.00 81.56 99 ALA A C 1
ATOM 805 O O . ALA A 1 99 ? 14.127 -1.912 10.369 1.00 81.56 99 ALA A O 1
ATOM 806 N N . VAL A 1 100 ? 12.012 -2.196 9.665 1.00 77.25 100 VAL A N 1
ATOM 807 C CA . VAL A 1 100 ? 11.438 -2.178 11.011 1.00 77.25 100 VAL A CA 1
ATOM 808 C C . VAL A 1 100 ? 11.728 -3.535 11.657 1.00 77.25 100 VAL A C 1
ATOM 810 O O . VAL A 1 100 ? 11.252 -4.558 11.154 1.00 77.25 100 VAL A O 1
ATOM 813 N N . PRO A 1 101 ? 12.519 -3.599 12.744 1.00 70.25 101 PRO A N 1
ATOM 814 C CA . PRO A 1 101 ? 12.801 -4.858 13.410 1.00 70.25 101 PRO A CA 1
ATOM 815 C C . PRO A 1 101 ? 11.512 -5.383 14.049 1.00 70.25 101 PRO A C 1
ATOM 817 O O . PRO A 1 101 ? 11.112 -4.968 15.133 1.00 70.25 101 PRO A O 1
ATOM 820 N N . CYS A 1 102 ? 10.872 -6.353 13.400 1.00 60.25 102 CYS A N 1
ATOM 821 C CA . CYS A 1 102 ? 9.709 -7.071 13.930 1.00 60.25 102 CYS A CA 1
ATOM 822 C C . CYS A 1 102 ? 10.067 -8.015 15.102 1.00 60.25 102 CYS A C 1
ATOM 824 O O . CYS A 1 102 ? 9.352 -8.978 15.364 1.00 60.25 102 CYS A O 1
ATOM 826 N N . THR A 1 103 ? 11.189 -7.787 15.794 1.00 58.00 103 THR A N 1
ATOM 827 C CA . THR A 1 103 ? 11.701 -8.637 16.883 1.00 58.00 103 THR A CA 1
ATOM 828 C C . THR A 1 103 ? 11.012 -8.382 18.221 1.00 58.00 103 THR A C 1
ATOM 830 O O . THR A 1 103 ? 11.132 -9.187 19.139 1.00 58.00 103 THR A O 1
ATOM 833 N N . GLN A 1 104 ? 10.237 -7.307 18.324 1.00 49.81 104 GLN A N 1
ATOM 834 C CA . GLN A 1 104 ? 9.282 -7.079 19.399 1.00 49.81 104 GLN A CA 1
ATOM 835 C C . GLN A 1 104 ? 7.971 -6.688 18.742 1.00 49.81 104 GLN A C 1
ATOM 837 O O . GLN A 1 104 ? 7.651 -5.510 18.597 1.00 49.81 104 GLN A O 1
ATOM 842 N N . LEU A 1 105 ? 7.185 -7.682 18.329 1.00 52.59 105 LEU A N 1
ATOM 843 C CA . LEU A 1 105 ? 5.752 -7.451 18.272 1.00 52.59 105 LEU A CA 1
ATOM 844 C C . LEU A 1 105 ? 5.375 -6.964 19.670 1.00 52.59 105 LEU A C 1
ATOM 846 O O . LEU A 1 105 ? 5.410 -7.757 20.602 1.00 52.59 105 LEU A O 1
ATOM 850 N N . SER A 1 106 ? 5.129 -5.658 19.796 1.00 53.44 106 SER A N 1
ATOM 851 C CA . SER A 1 106 ? 3.973 -5.016 20.427 1.00 53.44 106 SER A CA 1
ATOM 852 C C . SER A 1 106 ? 3.465 -5.644 21.735 1.00 53.44 106 SER A C 1
ATOM 854 O O . SER A 1 106 ? 3.309 -4.938 22.723 1.00 53.44 106 SER A O 1
ATOM 856 N N . MET A 1 107 ? 3.256 -6.958 21.780 1.00 54.66 107 MET A N 1
ATOM 857 C CA . MET A 1 107 ? 2.955 -7.730 22.975 1.00 54.66 107 MET A CA 1
ATOM 858 C C . MET A 1 107 ? 3.901 -7.460 24.138 1.00 54.66 107 MET A C 1
ATOM 860 O O . MET A 1 107 ? 3.381 -7.049 25.144 1.00 54.66 107 MET A O 1
ATOM 864 N N . THR A 1 108 ? 5.235 -7.515 24.056 1.00 61.41 108 THR A N 1
ATOM 865 C CA . THR A 1 108 ? 6.069 -7.283 25.269 1.00 61.41 108 THR A CA 1
ATOM 866 C C . THR A 1 108 ? 5.917 -5.884 25.880 1.00 61.41 108 THR A C 1
ATOM 868 O O . THR A 1 108 ? 6.112 -5.691 27.082 1.00 61.41 108 THR A O 1
ATOM 871 N N . PHE A 1 109 ? 5.575 -4.887 25.062 1.00 65.12 109 PHE A N 1
ATOM 872 C CA . PHE A 1 109 ? 5.206 -3.560 25.547 1.00 65.12 109 PHE A CA 1
ATOM 873 C C . PHE A 1 109 ? 3.817 -3.575 26.200 1.00 65.12 109 PHE A C 1
ATOM 875 O O . PHE A 1 109 ? 3.673 -3.097 27.324 1.00 65.12 109 PHE A O 1
ATOM 882 N N . PHE A 1 110 ? 2.813 -4.165 25.544 1.00 69.69 110 PHE A N 1
ATOM 883 C CA . PHE A 1 110 ? 1.466 -4.302 26.102 1.00 69.69 110 PHE A CA 1
ATOM 884 C C . PHE A 1 110 ? 1.419 -5.220 27.332 1.00 69.69 110 PHE A C 1
ATOM 886 O O . PHE A 1 110 ? 0.713 -4.911 28.277 1.00 69.69 110 PHE A O 1
ATOM 893 N N . ASP A 1 111 ? 2.229 -6.269 27.384 1.00 71.94 111 ASP A N 1
ATOM 894 C CA . ASP A 1 111 ? 2.418 -7.188 28.502 1.00 71.94 111 ASP A CA 1
ATOM 895 C C . ASP A 1 111 ? 2.919 -6.420 29.716 1.00 71.94 111 ASP A C 1
ATOM 897 O O . ASP A 1 111 ? 2.417 -6.645 30.809 1.00 71.94 111 ASP A O 1
ATOM 901 N N . ARG A 1 112 ? 3.835 -5.454 29.530 1.00 75.06 112 ARG A N 1
ATOM 902 C CA . ARG A 1 112 ? 4.220 -4.528 30.604 1.00 75.06 112 ARG A CA 1
ATOM 903 C C . ARG A 1 112 ? 3.081 -3.601 31.011 1.00 75.06 112 ARG A C 1
ATOM 905 O O . ARG A 1 112 ? 2.899 -3.351 32.195 1.00 75.06 112 ARG A O 1
ATOM 912 N N . LEU A 1 113 ? 2.292 -3.097 30.065 1.00 75.06 113 LEU A N 1
ATOM 913 C CA . LEU A 1 113 ? 1.128 -2.271 30.399 1.00 75.06 113 LEU A CA 1
ATOM 914 C C . LEU A 1 113 ? 0.055 -3.057 31.171 1.00 75.06 113 LEU A C 1
ATOM 916 O O . LEU A 1 113 ? -0.571 -2.485 32.061 1.00 75.06 113 LEU A O 1
ATOM 920 N N . TYR A 1 114 ? -0.133 -4.342 30.865 1.00 78.06 114 TYR A N 1
ATOM 921 C CA . TYR A 1 114 ? -1.042 -5.236 31.582 1.00 78.06 114 TYR A CA 1
ATOM 922 C C . TYR A 1 114 ? -0.460 -5.684 32.929 1.00 78.06 114 TYR A C 1
ATOM 924 O O . TYR A 1 114 ? -1.172 -5.658 33.930 1.00 78.06 114 TYR A O 1
ATOM 932 N N . SER A 1 115 ? 0.827 -6.052 32.991 1.00 81.75 115 SER A N 1
ATOM 933 C CA . SER A 1 115 ? 1.479 -6.501 34.231 1.00 81.75 115 SER A CA 1
ATOM 934 C C . SER A 1 115 ? 1.544 -5.396 35.279 1.00 81.75 115 SER A C 1
ATOM 936 O O . SER A 1 115 ? 1.342 -5.660 36.458 1.00 81.75 115 SER A O 1
ATOM 938 N N . GLU A 1 116 ? 1.779 -4.157 34.847 1.00 85.75 116 GLU A N 1
ATOM 939 C CA . GLU A 1 116 ? 1.809 -2.977 35.717 1.00 85.75 116 GLU A CA 1
ATOM 940 C C . GLU A 1 116 ? 0.410 -2.369 35.948 1.00 85.75 116 GLU A C 1
ATOM 942 O O . GLU A 1 116 ? 0.278 -1.332 36.595 1.00 85.75 116 GLU A O 1
ATOM 947 N N . GLY A 1 117 ? -0.655 -2.979 35.410 1.00 77.50 117 GLY A N 1
ATOM 948 C CA . GLY A 1 117 ? -2.041 -2.540 35.613 1.00 77.50 117 GLY A CA 1
ATOM 949 C C . GLY A 1 117 ? -2.393 -1.177 34.999 1.00 77.50 117 GLY A C 1
ATOM 950 O O . GLY A 1 117 ? -3.392 -0.566 35.388 1.00 77.50 117 GLY A O 1
ATOM 951 N N . ILE A 1 118 ? -1.585 -0.686 34.054 1.00 80.56 118 ILE A N 1
ATOM 952 C CA . ILE A 1 118 ? -1.798 0.581 33.336 1.00 80.56 118 ILE A CA 1
ATOM 953 C C . ILE A 1 118 ? -2.920 0.423 32.302 1.00 80.56 118 ILE A C 1
ATOM 955 O O . ILE A 1 118 ? -3.772 1.302 32.163 1.00 80.56 118 ILE A O 1
ATOM 959 N N . ALA A 1 119 ? -2.935 -0.707 31.595 1.00 65.50 119 ALA A N 1
ATOM 960 C CA . ALA A 1 119 ? -4.023 -1.125 30.720 1.00 65.50 119 ALA A CA 1
ATOM 961 C C . ALA A 1 119 ? -4.783 -2.292 31.369 1.00 65.50 119 ALA A C 1
ATOM 963 O O . ALA A 1 119 ? -4.190 -3.098 32.085 1.00 65.50 119 ALA A O 1
ATOM 964 N N . ARG A 1 120 ? -6.099 -2.357 31.146 1.00 65.75 120 ARG A N 1
ATOM 965 C CA . ARG A 1 120 ? -6.997 -3.387 31.689 1.00 65.75 120 ARG A CA 1
ATOM 966 C C . ARG A 1 120 ? -7.604 -4.204 30.566 1.00 65.75 120 ARG A C 1
ATOM 968 O O . ARG A 1 120 ? -7.955 -3.573 29.543 1.00 65.75 120 ARG A O 1
#

Sequence (120 aa):
MAAEWGPGRTFTFRHLSDKVISFPQDGKIKEHFIKWSMHGRIAVHVFCFDECFHPYDKDDFATAFFQDPNVLENLKILPPSSCQWTTLGADVKKVETEAVPCTQLSMTFFDRLYSEGIAR

Radius of gyration: 19.02 Å; chains: 1; bounding box: 53×34×52 Å

Foldseek 3Di:
DDDDDDPQDAWAKDWPPVDDDCQCVDPVSVVVCVVVVNNLVDDDTDIDTDDDDDPVCVQVVQLNQLQHPNQQQPPWHCDPVDSDIDGVNDDDPDDDDDDDPPVDPPCVVVVVCVVVVVDD

pLDDT: mean 81.01, std 14.67, range [31.02, 94.56]

Organism: Callorhinchus milii (NCBI:txid7868)

InterPro domains:
  IPR029416 Cilia- and flagella-associated protein 300 [PF14926] (11-120)
  IPR029416 Cilia- and flagella-associated protein 300 [PTHR31078] (9-120)

Secondary structure (DSSP, 8-state):
-------PPPP--EE-TT----GGG-HHHHHHHHHTT-TTS-----EE--SPP-GGGHHHHHHHHHH-HHHHHH-EE--TT-SS-EE--S-----------TTS-THHHHHHHHHTTS--